Protein AF-A0A840QUV3-F1 (afdb_monomer_lite)

InterPro domains:
  IPR002502 N-acetylmuramoyl-L-alanine amidase domain [PF01510] (19-118)
  IPR002502 N-acetylmuramoyl-L-alanine amidase domain [cd06583] (21-118)
  IPR006619 Peptidoglycan recognition protein family domain, metazoa/bacteria [SM00701] (4-122)
  IPR015510 Peptidoglycan recognition protein [PTHR11022] (25-111)
  IPR036505 N-acetylmuramoyl-L-alanine amidase/PGRP domain superfamily [G3D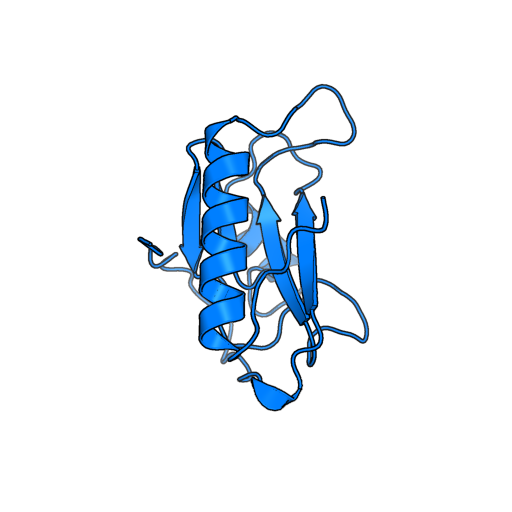SA:3.40.80.10] (6-124)
  IPR036505 N-ace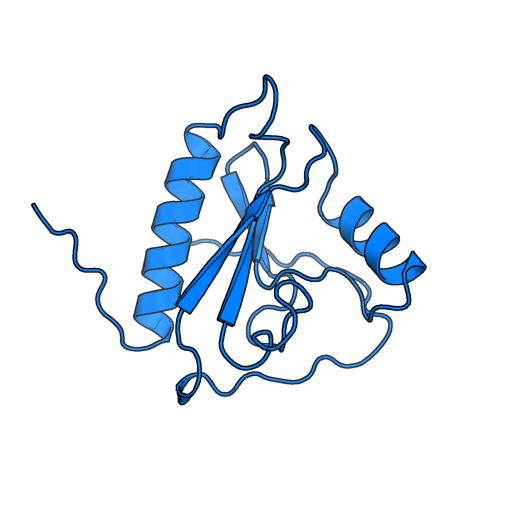tylmuramoyl-L-alanine amidase/PGRP domain superfamily [SSF55846] (13-117)

Structure (mmCIF, N/CA/C/O backbone):
data_AF-A0A840QUV3-F1
#
_entry.id   AF-A0A840QUV3-F1
#
loop_
_atom_site.group_PDB
_atom_site.id
_atom_site.type_symbol
_atom_site.label_atom_id
_atom_site.label_alt_id
_atom_site.label_comp_id
_atom_site.label_asym_id
_atom_site.label_entity_id
_atom_site.label_seq_id
_atom_site.pdbx_PDB_ins_code
_atom_site.Cartn_x
_atom_site.Cartn_y
_atom_site.Cartn_z
_atom_site.occupancy
_atom_site.B_iso_or_equiv
_atom_site.auth_seq_id
_atom_site.auth_comp_id
_atom_site.auth_asym_id
_atom_site.auth_atom_id
_atom_site.pdbx_PDB_model_num
ATOM 1 N N . MET A 1 1 ? -1.334 12.974 4.328 1.00 89.00 1 MET A N 1
ATOM 2 C CA . MET A 1 1 ? -0.350 12.456 3.356 1.00 89.00 1 MET A CA 1
ATOM 3 C C . MET A 1 1 ? -0.984 12.458 1.971 1.00 89.00 1 MET A C 1
ATOM 5 O O . MET A 1 1 ? -2.207 12.452 1.915 1.00 89.00 1 MET A O 1
ATOM 9 N N . ASP A 1 2 ? -0.192 12.477 0.901 1.00 93.88 2 ASP A N 1
ATOM 10 C CA . ASP A 1 2 ? -0.700 12.375 -0.476 1.00 93.88 2 ASP A CA 1
ATOM 11 C C . ASP A 1 2 ? -0.920 10.901 -0.851 1.00 93.88 2 ASP A C 1
ATOM 13 O O . ASP A 1 2 ? 0.013 10.102 -0.762 1.00 93.88 2 ASP A O 1
ATOM 17 N N . VAL A 1 3 ? -2.150 10.539 -1.222 1.00 96.69 3 VAL A N 1
ATOM 18 C CA . VAL A 1 3 ? -2.497 9.216 -1.762 1.00 96.69 3 VAL A CA 1
ATOM 19 C C . VAL A 1 3 ? -3.034 9.436 -3.168 1.00 96.69 3 VAL A C 1
ATOM 21 O O . VAL A 1 3 ? -4.075 10.063 -3.358 1.00 96.69 3 VAL A O 1
ATOM 24 N N . ARG A 1 4 ? -2.313 8.916 -4.157 1.00 97.75 4 ARG A N 1
ATOM 25 C CA . ARG A 1 4 ? -2.606 9.115 -5.575 1.00 97.75 4 ARG A CA 1
ATOM 26 C C . ARG A 1 4 ? -3.657 8.123 -6.054 1.00 97.75 4 ARG A C 1
ATOM 28 O O . ARG A 1 4 ? -3.638 6.957 -5.666 1.00 97.75 4 ARG A O 1
ATOM 35 N N . SER A 1 5 ? -4.530 8.550 -6.963 1.00 94.69 5 SER A N 1
ATOM 36 C CA . SER A 1 5 ? -5.364 7.605 -7.712 1.00 94.69 5 SER A CA 1
ATOM 37 C C . SER A 1 5 ? -4.475 6.718 -8.583 1.00 94.69 5 SER A C 1
ATOM 39 O O . SER A 1 5 ? -3.609 7.221 -9.298 1.00 94.69 5 SER A O 1
ATOM 41 N N . SER A 1 6 ? -4.709 5.407 -8.554 1.00 93.62 6 SER A N 1
ATOM 42 C CA . SER A 1 6 ? -4.024 4.461 -9.440 1.00 93.62 6 SER A CA 1
ATOM 43 C C . SER A 1 6 ? -4.605 4.418 -10.857 1.00 93.62 6 SER A C 1
ATOM 45 O O . SER A 1 6 ? -3.975 3.867 -11.752 1.00 93.62 6 SER A O 1
ATOM 47 N N . ASN A 1 7 ? -5.807 4.973 -11.075 1.00 94.94 7 ASN A N 1
ATOM 48 C CA . ASN A 1 7 ? -6.520 4.954 -12.363 1.00 94.94 7 ASN A CA 1
ATOM 49 C C . ASN A 1 7 ? -6.653 3.545 -12.989 1.00 94.94 7 ASN A C 1
ATOM 51 O O . ASN A 1 7 ? -6.723 3.397 -14.209 1.00 94.94 7 ASN A O 1
ATOM 55 N N . LEU A 1 8 ? -6.684 2.496 -12.157 1.00 97.19 8 LEU A N 1
ATOM 56 C CA . LEU A 1 8 ? -6.780 1.108 -12.608 1.00 97.19 8 LEU A CA 1
ATOM 57 C C . LEU A 1 8 ? -8.184 0.768 -13.126 1.00 97.19 8 LEU A C 1
ATOM 59 O O . LEU A 1 8 ? -9.195 1.097 -12.503 1.00 97.19 8 LEU A O 1
ATOM 63 N N . ASN A 1 9 ? -8.238 0.013 -14.224 1.00 97.12 9 ASN A N 1
ATOM 64 C CA . ASN A 1 9 ? -9.481 -0.441 -14.846 1.00 97.12 9 ASN A CA 1
ATOM 65 C C . ASN A 1 9 ? -9.920 -1.801 -14.286 1.00 97.12 9 ASN A C 1
ATOM 67 O O . ASN A 1 9 ? -9.493 -2.857 -14.750 1.00 97.12 9 ASN A O 1
ATOM 71 N N . TRP A 1 10 ? -10.786 -1.779 -13.276 1.00 97.50 10 TRP A N 1
ATOM 72 C CA . TRP A 1 10 ? -11.285 -2.981 -12.607 1.00 97.50 10 TRP A CA 1
ATOM 73 C C . TRP A 1 10 ? -12.237 -3.795 -13.494 1.00 97.50 10 TRP A C 1
ATOM 75 O O . TRP A 1 10 ? -13.116 -3.245 -14.152 1.00 97.50 10 TRP A O 1
ATOM 85 N N . ARG A 1 11 ? -12.131 -5.130 -13.449 1.00 96.69 11 ARG A N 1
ATOM 86 C CA . ARG A 1 11 ? -13.029 -6.048 -14.186 1.00 96.69 11 ARG A CA 1
ATOM 87 C C . ARG A 1 11 ? -14.485 -6.000 -13.698 1.00 96.69 11 ARG A C 1
ATOM 89 O O . ARG A 1 11 ? -15.380 -6.465 -14.394 1.00 96.69 11 ARG A O 1
ATOM 96 N N . GLY A 1 12 ? -14.728 -5.480 -12.500 1.00 95.00 12 GLY A N 1
ATOM 97 C CA . GLY A 1 12 ? -16.053 -5.391 -11.899 1.00 95.00 12 GLY A CA 1
ATOM 98 C C . GLY A 1 12 ? -16.036 -4.579 -10.609 1.00 95.00 12 GLY A C 1
ATOM 99 O O . GLY A 1 12 ? -15.001 -4.040 -10.215 1.00 95.00 12 GLY A O 1
ATOM 100 N N . SER A 1 13 ? -17.186 -4.504 -9.944 1.00 96.19 13 SER A N 1
ATOM 101 C CA . SER A 1 13 ? -17.337 -3.749 -8.701 1.00 96.19 13 SER A CA 1
ATOM 102 C C . SER A 1 13 ? -16.525 -4.354 -7.554 1.00 96.19 13 SER A C 1
ATOM 104 O O . SER A 1 13 ? -16.417 -5.574 -7.410 1.00 96.19 13 SER A O 1
ATOM 106 N N . LEU A 1 14 ? -15.976 -3.484 -6.709 1.00 96.81 14 LEU A N 1
ATOM 107 C CA . LEU A 1 14 ? -15.290 -3.869 -5.482 1.00 96.81 14 LEU A CA 1
ATOM 108 C C . LEU A 1 14 ? -16.271 -3.888 -4.305 1.00 96.81 14 LEU A C 1
ATOM 110 O O . LEU A 1 14 ? -17.173 -3.059 -4.218 1.00 96.81 14 LEU A O 1
ATOM 114 N N . THR A 1 15 ? -16.086 -4.823 -3.375 1.00 97.19 15 THR A N 1
ATOM 115 C CA . THR A 1 15 ? -16.931 -4.934 -2.177 1.00 97.19 15 THR A CA 1
ATOM 116 C C . THR A 1 15 ? -16.372 -4.063 -1.050 1.00 97.19 15 THR A C 1
ATOM 118 O O . THR A 1 15 ? -15.220 -4.274 -0.676 1.00 97.19 15 THR A O 1
ATOM 121 N N . PRO A 1 16 ? -17.130 -3.118 -0.467 1.00 97.81 16 PRO A N 1
ATOM 122 C CA . PRO A 1 16 ? -16.633 -2.272 0.619 1.00 97.81 16 PRO A CA 1
ATOM 123 C C . PRO A 1 16 ? -16.245 -3.064 1.876 1.00 97.81 16 PRO A C 1
ATOM 125 O O . PRO A 1 16 ? -16.855 -4.086 2.200 1.00 97.81 16 PRO A O 1
ATOM 128 N N . LEU A 1 17 ? -15.247 -2.575 2.615 1.00 96.88 17 LEU A N 1
ATOM 129 C CA . LEU A 1 17 ? -14.920 -3.062 3.955 1.00 96.88 17 LEU A CA 1
ATOM 130 C C . LEU A 1 17 ? -15.759 -2.354 5.015 1.00 96.88 17 LEU A C 1
ATOM 132 O O . LEU A 1 17 ? -16.004 -1.150 4.955 1.00 96.88 17 LEU A O 1
ATOM 136 N N . ASN A 1 18 ? -16.093 -3.089 6.073 1.00 95.88 18 ASN A N 1
ATOM 137 C CA . ASN A 1 18 ? -16.539 -2.475 7.313 1.00 95.88 18 ASN A CA 1
ATOM 138 C C . ASN A 1 18 ? -15.312 -2.102 8.155 1.00 95.88 18 ASN A C 1
ATOM 140 O O . ASN A 1 18 ? -14.675 -2.979 8.740 1.00 95.88 18 ASN A O 1
ATOM 144 N N . LYS A 1 19 ? -15.006 -0.802 8.253 1.00 94.12 19 LYS A N 1
ATOM 145 C CA . LYS A 1 19 ? -13.851 -0.288 9.012 1.00 94.12 19 LYS A CA 1
ATOM 146 C C . LYS A 1 19 ? -13.795 -0.782 10.464 1.00 94.12 19 LYS A C 1
ATOM 148 O O . LYS A 1 19 ? -12.705 -1.010 10.979 1.00 94.12 19 LYS A O 1
ATOM 153 N N . ARG A 1 20 ? -14.946 -1.028 11.106 1.00 93.56 20 ARG A N 1
ATOM 154 C CA . ARG A 1 20 ? -15.014 -1.550 12.486 1.00 93.56 20 ARG A CA 1
ATOM 155 C C . ARG A 1 20 ? -14.477 -2.978 12.615 1.00 93.56 20 ARG A C 1
ATOM 157 O O . ARG A 1 20 ? -14.018 -3.358 13.686 1.00 93.56 20 ARG A O 1
ATOM 164 N N . ASN A 1 21 ? -14.500 -3.750 11.529 1.00 94.69 21 ASN A N 1
ATOM 165 C CA . ASN A 1 21 ? -14.048 -5.141 11.500 1.00 94.69 21 ASN A CA 1
ATOM 166 C C . ASN A 1 21 ? -12.572 -5.282 11.105 1.00 94.69 21 ASN A C 1
ATOM 168 O O . ASN A 1 21 ? -12.051 -6.398 11.091 1.00 94.69 21 ASN A O 1
ATOM 172 N N . ILE A 1 22 ? -11.895 -4.183 10.760 1.00 95.50 22 ILE A N 1
ATOM 173 C CA . ILE A 1 22 ? -10.491 -4.220 10.350 1.00 95.50 22 ILE A CA 1
ATOM 174 C C . ILE A 1 22 ? -9.633 -4.479 11.587 1.00 95.50 22 ILE A C 1
ATOM 176 O O . ILE A 1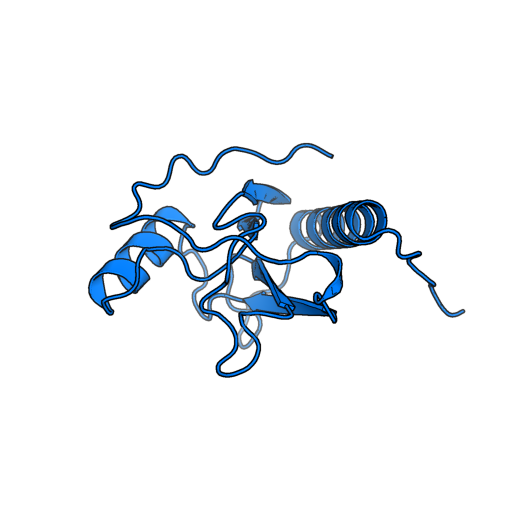 22 ? -9.648 -3.701 12.535 1.00 95.50 22 ILE A O 1
ATOM 180 N N . LYS A 1 23 ? -8.903 -5.594 11.578 1.00 93.56 23 LYS A N 1
ATOM 181 C CA . LYS A 1 23 ? -8.083 -6.105 12.683 1.00 93.56 23 LYS A CA 1
ATOM 182 C C . LYS A 1 23 ? -6.610 -5.732 12.556 1.00 93.56 23 LYS A C 1
ATOM 184 O O . LYS A 1 23 ? -5.928 -5.681 13.572 1.00 93.56 23 LYS A O 1
ATOM 189 N N . GLY A 1 24 ? -6.132 -5.455 11.345 1.00 93.31 24 GLY A N 1
ATOM 190 C CA . GLY A 1 24 ? -4.735 -5.103 11.115 1.00 93.31 24 GLY A CA 1
ATOM 191 C C . GLY A 1 24 ? -4.421 -4.743 9.667 1.00 93.31 24 GLY A C 1
ATOM 192 O O . GLY A 1 24 ? -5.290 -4.781 8.790 1.00 93.31 24 GLY A O 1
ATOM 193 N N . ILE A 1 25 ? -3.155 -4.404 9.446 1.00 96.12 25 ILE A N 1
ATOM 194 C CA . ILE A 1 25 ? -2.576 -4.081 8.143 1.00 96.12 25 ILE A CA 1
ATOM 195 C C . ILE A 1 25 ? -1.559 -5.177 7.814 1.00 96.12 25 ILE A C 1
ATOM 197 O O . ILE A 1 25 ? -0.723 -5.509 8.650 1.00 96.12 25 ILE A O 1
ATOM 201 N N . ALA A 1 26 ? -1.649 -5.756 6.621 1.00 97.06 26 ALA A N 1
ATOM 202 C CA . ALA A 1 26 ? -0.709 -6.756 6.129 1.00 97.06 26 ALA A CA 1
ATOM 203 C C . ALA A 1 26 ? 0.239 -6.102 5.117 1.00 97.06 26 ALA A C 1
ATOM 205 O O . ALA A 1 26 ? -0.224 -5.512 4.140 1.00 97.06 26 ALA A O 1
ATOM 206 N N . LEU A 1 27 ? 1.547 -6.214 5.347 1.00 96.62 27 LEU A N 1
ATOM 207 C CA . LEU A 1 27 ? 2.580 -5.692 4.452 1.00 96.62 27 LEU A CA 1
ATOM 208 C C . LEU A 1 27 ? 3.053 -6.810 3.517 1.00 96.62 27 LEU A C 1
ATOM 210 O O . LEU A 1 27 ? 3.294 -7.928 3.968 1.00 96.62 27 LEU A O 1
ATOM 214 N N . HIS A 1 28 ? 3.163 -6.512 2.224 1.00 96.00 28 HIS A N 1
ATOM 215 C CA . HIS A 1 28 ? 3.554 -7.459 1.176 1.00 96.00 28 HIS A CA 1
ATOM 216 C C . HIS A 1 28 ? 4.624 -6.840 0.282 1.00 96.00 28 HIS A C 1
ATOM 218 O O . HIS A 1 28 ? 4.581 -5.643 0.017 1.00 96.00 28 HIS A O 1
ATOM 224 N N . HIS A 1 29 ? 5.525 -7.656 -0.251 1.00 92.94 29 HIS A N 1
ATOM 225 C CA . HIS A 1 29 ? 6.383 -7.289 -1.381 1.00 92.94 29 HIS A CA 1
ATOM 226 C C . HIS A 1 29 ? 5.983 -8.120 -2.605 1.00 92.94 29 HIS A C 1
ATOM 228 O O . HIS A 1 29 ? 5.238 -9.094 -2.473 1.00 92.94 29 HIS A O 1
ATOM 234 N N . MET A 1 30 ? 6.421 -7.728 -3.800 1.00 88.69 30 MET A N 1
ATOM 235 C CA . MET A 1 30 ? 5.931 -8.340 -5.043 1.00 88.69 30 MET A CA 1
ATOM 236 C C . MET A 1 30 ? 6.618 -9.644 -5.425 1.00 88.69 30 MET A C 1
ATOM 238 O O . MET A 1 30 ? 6.164 -10.295 -6.366 1.00 88.69 30 MET A O 1
ATOM 242 N N . ALA A 1 31 ? 7.710 -9.996 -4.738 1.00 87.50 31 ALA A N 1
ATOM 243 C CA . ALA A 1 31 ? 8.652 -11.021 -5.191 1.00 87.50 31 ALA A CA 1
ATOM 244 C C . ALA A 1 31 ? 9.057 -10.805 -6.669 1.00 87.50 31 ALA A C 1
ATOM 246 O O . ALA A 1 31 ? 9.209 -11.745 -7.446 1.00 87.50 31 ALA A O 1
ATOM 247 N N . HIS A 1 32 ? 9.139 -9.529 -7.067 1.00 88.50 32 HIS A N 1
ATOM 248 C CA . HIS A 1 32 ? 9.571 -9.069 -8.379 1.00 88.50 32 HIS A CA 1
ATOM 249 C C . HIS A 1 32 ? 10.208 -7.687 -8.220 1.00 88.50 32 HIS A C 1
ATOM 251 O O . HIS A 1 32 ? 9.608 -6.790 -7.626 1.00 88.50 32 HIS A O 1
ATOM 257 N N . GLU A 1 33 ? 11.403 -7.505 -8.776 1.00 85.00 33 GLU A N 1
ATOM 258 C CA . GLU A 1 33 ? 12.254 -6.337 -8.513 1.00 85.00 33 GLU A CA 1
ATOM 259 C C . GLU A 1 33 ? 11.617 -5.012 -8.962 1.00 85.00 33 GLU A C 1
ATOM 261 O O . GLU A 1 33 ? 11.644 -4.021 -8.235 1.00 85.00 33 GLU A O 1
ATOM 266 N N . THR A 1 34 ? 11.005 -4.998 -10.150 1.00 88.44 34 THR A N 1
ATOM 267 C CA . THR A 1 34 ? 10.588 -3.749 -10.811 1.00 88.44 34 THR A CA 1
ATOM 268 C C . THR A 1 34 ? 9.113 -3.674 -11.199 1.00 88.44 34 THR A C 1
ATOM 270 O O . THR A 1 34 ? 8.699 -2.650 -11.735 1.00 88.44 34 THR A O 1
ATOM 273 N N . ALA A 1 35 ? 8.301 -4.697 -10.910 1.00 94.38 35 ALA A N 1
ATOM 274 C CA . ALA A 1 35 ? 6.936 -4.775 -11.433 1.00 94.38 35 ALA A CA 1
ATOM 275 C C . ALA A 1 35 ? 6.089 -3.591 -10.958 1.00 94.38 35 ALA A C 1
ATOM 277 O O . ALA A 1 35 ? 5.977 -3.353 -9.752 1.00 94.38 35 ALA A O 1
ATOM 278 N N . SER A 1 36 ? 5.486 -2.862 -11.896 1.00 96.25 36 SER A N 1
ATOM 279 C CA . SER A 1 36 ? 4.639 -1.714 -11.574 1.00 96.25 36 SER A CA 1
ATOM 280 C C . SER A 1 36 ? 3.266 -2.141 -11.040 1.00 96.25 36 SER A C 1
ATOM 282 O O . SER A 1 36 ? 2.842 -3.297 -11.163 1.00 96.25 36 SER A O 1
ATOM 284 N N . ILE A 1 37 ? 2.522 -1.187 -10.475 1.00 97.50 37 ILE A N 1
ATOM 285 C CA . ILE A 1 37 ? 1.147 -1.418 -10.018 1.00 97.50 37 ILE A CA 1
ATOM 286 C C . ILE A 1 37 ? 0.229 -1.878 -11.168 1.00 97.50 37 ILE A C 1
ATOM 288 O O . ILE A 1 37 ? -0.616 -2.754 -10.970 1.00 97.50 37 ILE A O 1
ATOM 292 N N . GLU A 1 38 ? 0.416 -1.349 -12.379 1.00 97.81 38 GLU A N 1
ATOM 293 C CA . GLU A 1 38 ? -0.332 -1.716 -13.586 1.00 97.81 38 GLU A CA 1
ATOM 294 C C . GLU A 1 38 ? 0.002 -3.136 -14.050 1.00 97.81 38 GLU A C 1
ATOM 296 O O . GLU A 1 38 ? -0.894 -3.899 -14.428 1.00 97.81 38 GLU A O 1
ATOM 301 N N . GLU A 1 39 ? 1.276 -3.528 -13.990 1.00 97.19 39 GLU A N 1
ATOM 302 C CA . GLU A 1 39 ? 1.709 -4.879 -14.351 1.00 97.19 39 GLU A CA 1
ATOM 303 C C . GLU A 1 39 ? 1.121 -5.916 -13.402 1.00 97.19 39 GLU A C 1
ATOM 305 O O . GLU A 1 39 ? 0.516 -6.897 -13.848 1.00 97.19 39 GLU A O 1
ATOM 310 N N . VAL A 1 40 ? 1.201 -5.656 -12.096 1.00 97.56 40 VAL A N 1
ATOM 311 C CA . VAL A 1 40 ? 0.619 -6.531 -11.075 1.00 97.56 40 VAL A CA 1
ATOM 312 C C . VAL A 1 40 ? -0.908 -6.547 -11.165 1.00 97.56 40 VAL A C 1
ATOM 314 O O . VAL A 1 40 ? -1.530 -7.600 -10.984 1.00 97.56 40 VAL A O 1
ATOM 317 N N . HIS A 1 41 ? -1.549 -5.422 -11.494 1.00 98.19 41 HIS A N 1
ATOM 318 C CA . HIS A 1 41 ? -2.985 -5.387 -11.772 1.00 98.19 41 HIS A CA 1
ATOM 319 C C . HIS A 1 41 ? -3.347 -6.311 -12.944 1.00 98.19 41 HIS A C 1
ATOM 321 O O . HIS A 1 41 ? -4.233 -7.158 -12.804 1.00 98.19 41 HIS A O 1
ATOM 327 N N . ARG A 1 42 ? -2.629 -6.210 -14.069 1.00 98.12 42 ARG A N 1
ATOM 328 C CA . ARG A 1 42 ? -2.820 -7.063 -15.254 1.00 98.12 42 ARG A CA 1
ATOM 329 C C . ARG A 1 42 ? -2.600 -8.542 -14.940 1.00 98.12 42 ARG A C 1
ATOM 331 O O . ARG A 1 42 ? -3.384 -9.381 -15.380 1.00 98.12 42 ARG A O 1
ATOM 338 N N . TRP A 1 43 ? -1.585 -8.887 -14.151 1.00 97.12 43 TRP A N 1
ATOM 339 C CA . TRP A 1 43 ? -1.365 -10.273 -13.726 1.00 97.12 43 TRP A CA 1
ATOM 340 C C . TRP A 1 43 ? -2.522 -10.807 -12.883 1.00 97.12 43 TRP A C 1
ATOM 342 O O . TRP A 1 43 ? -2.990 -11.921 -13.118 1.00 97.12 43 TRP A O 1
ATOM 352 N N . HIS A 1 44 ? -3.034 -10.015 -11.939 1.00 97.25 44 HIS A N 1
ATOM 353 C CA . HIS A 1 44 ? -4.195 -10.407 -11.141 1.00 97.25 44 HIS A CA 1
ATOM 354 C C . HIS A 1 44 ? -5.469 -10.542 -11.982 1.00 97.25 44 HIS A C 1
ATOM 356 O O . HIS A 1 44 ? -6.229 -11.491 -11.779 1.00 97.25 44 HIS A O 1
ATOM 362 N N . LEU A 1 45 ? -5.678 -9.674 -12.977 1.00 97.88 45 LEU A N 1
ATOM 363 C CA . LEU A 1 45 ? -6.740 -9.863 -13.966 1.00 97.88 45 LEU A CA 1
ATOM 364 C C . LEU A 1 45 ? -6.579 -11.207 -14.690 1.00 97.88 45 LEU A C 1
ATOM 366 O O . LEU A 1 45 ? -7.533 -11.985 -14.754 1.00 97.88 45 LEU A O 1
ATOM 370 N N . ASN A 1 46 ? -5.383 -11.535 -15.177 1.00 97.44 46 ASN A N 1
ATOM 371 C CA . ASN A 1 46 ? -5.127 -12.804 -15.871 1.00 97.44 46 ASN A CA 1
ATOM 372 C C . ASN A 1 46 ? -5.341 -14.035 -14.971 1.00 97.44 46 ASN A C 1
ATOM 374 O O . ASN A 1 46 ? -5.699 -15.098 -15.465 1.00 97.44 46 ASN A O 1
ATOM 378 N N . ARG A 1 47 ? -5.216 -13.884 -13.647 1.00 95.25 47 ARG A N 1
ATOM 379 C CA . ARG A 1 47 ? -5.546 -14.913 -12.640 1.00 95.25 47 ARG A CA 1
ATOM 380 C C . ARG A 1 47 ? -7.043 -15.018 -12.313 1.00 95.25 47 ARG A C 1
ATOM 382 O O . ARG A 1 47 ? -7.420 -15.733 -11.389 1.00 95.25 47 ARG A O 1
ATOM 389 N N . GLY A 1 48 ? -7.902 -14.291 -13.025 1.00 95.88 48 GLY A N 1
ATOM 390 C CA . GLY A 1 48 ? -9.351 -14.304 -12.808 1.00 95.88 48 GLY A CA 1
ATOM 391 C C . GLY A 1 48 ? -9.849 -13.320 -11.744 1.00 95.88 48 GLY A C 1
ATOM 392 O O . GLY A 1 48 ? -11.048 -13.259 -11.494 1.00 95.88 48 GLY A O 1
ATOM 393 N N . TRP A 1 49 ? -8.979 -12.510 -11.132 1.00 96.19 49 TRP A N 1
ATOM 394 C CA . TRP A 1 49 ? -9.391 -11.570 -10.083 1.00 96.19 49 TRP A CA 1
ATOM 395 C C . TRP A 1 49 ? -10.015 -10.304 -10.684 1.00 96.19 49 TRP A C 1
ATOM 397 O O . TRP A 1 49 ? -9.924 -10.052 -11.885 1.00 96.19 49 TRP A O 1
ATOM 407 N N . THR A 1 50 ? -10.624 -9.466 -9.844 1.00 96.75 50 THR A N 1
ATOM 408 C CA . THR A 1 50 ? -11.188 -8.167 -10.264 1.00 96.75 50 THR A CA 1
ATOM 409 C C . THR A 1 50 ? -10.117 -7.145 -10.678 1.00 96.75 50 THR A C 1
ATOM 411 O O . THR A 1 50 ? -10.437 -6.127 -11.281 1.00 96.75 50 THR A O 1
ATOM 414 N N . GLY A 1 51 ? -8.851 -7.408 -10.344 1.00 97.88 51 GLY A N 1
ATOM 415 C CA . GLY A 1 51 ? -7.706 -6.518 -10.524 1.00 97.88 51 GLY A CA 1
ATOM 416 C C . GLY A 1 51 ? -6.714 -6.673 -9.372 1.00 97.88 51 GLY A C 1
ATOM 417 O O . GLY A 1 51 ? -6.812 -7.637 -8.604 1.00 97.88 51 GLY A O 1
ATOM 418 N N . LEU A 1 52 ? -5.806 -5.700 -9.228 1.00 98.25 52 LEU A N 1
ATOM 419 C CA . LEU A 1 52 ? -4.805 -5.584 -8.155 1.00 98.25 52 LEU A CA 1
ATOM 420 C C . LEU A 1 52 ? -5.341 -6.065 -6.798 1.00 98.25 52 LEU A C 1
ATOM 422 O O . LEU A 1 52 ? -6.397 -5.616 -6.371 1.00 98.25 52 LEU A O 1
ATOM 426 N N . GLY A 1 53 ? -4.632 -6.965 -6.113 1.00 97.38 53 GLY A N 1
ATOM 427 C CA . GLY A 1 53 ? -5.086 -7.546 -4.842 1.00 97.38 53 GLY A CA 1
ATOM 428 C C . GLY A 1 53 ? -4.894 -6.667 -3.601 1.00 97.38 53 GLY A C 1
ATOM 429 O O . GLY A 1 53 ? -5.525 -6.932 -2.579 1.00 97.38 53 GLY A O 1
ATOM 430 N N . TYR A 1 54 ? -4.056 -5.634 -3.679 1.00 98.25 54 TYR A N 1
ATOM 431 C CA . TYR A 1 54 ? -3.698 -4.777 -2.548 1.00 98.25 54 TYR A CA 1
ATOM 432 C C . TYR A 1 54 ? -4.614 -3.555 -2.433 1.00 98.25 54 TYR A C 1
ATOM 434 O O . TYR A 1 54 ? -5.140 -3.040 -3.423 1.00 98.25 54 TYR A O 1
ATOM 442 N N . ASN A 1 55 ? -4.800 -3.085 -1.204 1.00 98.50 55 ASN A N 1
ATOM 443 C CA . ASN A 1 55 ? -5.569 -1.886 -0.890 1.00 98.50 55 ASN A CA 1
ATOM 444 C C . ASN A 1 55 ? -4.778 -0.624 -1.220 1.00 98.50 55 ASN A C 1
ATOM 446 O O . ASN A 1 55 ? -5.331 0.300 -1.809 1.00 98.50 55 ASN A O 1
ATOM 450 N N . PHE A 1 56 ? -3.489 -0.627 -0.896 1.00 98.62 56 PHE A N 1
ATOM 451 C CA . PHE A 1 56 ? -2.563 0.460 -1.190 1.00 98.62 56 PHE A CA 1
ATOM 452 C C . PHE A 1 56 ? -1.272 -0.097 -1.780 1.00 98.62 56 PHE A C 1
ATOM 454 O O . PHE A 1 56 ? -0.903 -1.245 -1.517 1.00 98.62 56 PHE A O 1
ATOM 461 N N . TRP A 1 57 ? -0.599 0.725 -2.574 1.00 98.50 57 TRP A N 1
ATOM 462 C CA . TRP A 1 57 ? 0.652 0.394 -3.241 1.00 98.50 57 TRP A CA 1
ATOM 463 C C . TRP A 1 57 ? 1.702 1.469 -2.987 1.00 98.50 57 TRP A C 1
ATOM 465 O O . TRP A 1 57 ? 1.360 2.650 -3.000 1.00 98.50 57 TRP A O 1
ATOM 475 N N . ILE A 1 58 ? 2.960 1.070 -2.802 1.00 98.38 58 ILE A N 1
ATOM 476 C CA . ILE A 1 58 ? 4.096 1.979 -2.625 1.00 98.38 58 ILE A CA 1
ATOM 477 C C . ILE A 1 58 ? 5.204 1.623 -3.624 1.00 98.38 58 ILE A C 1
ATOM 479 O O . ILE A 1 58 ? 5.761 0.521 -3.571 1.00 98.38 58 ILE A O 1
ATOM 483 N N . ASP A 1 59 ? 5.517 2.554 -4.528 1.00 97.31 59 ASP A N 1
ATOM 484 C CA . ASP A 1 59 ? 6.608 2.406 -5.506 1.00 97.31 59 ASP A CA 1
ATOM 485 C C . ASP A 1 59 ? 7.992 2.657 -4.880 1.00 97.31 59 ASP A C 1
ATOM 487 O O . ASP A 1 59 ? 8.108 3.004 -3.700 1.00 97.31 59 ASP A O 1
ATOM 491 N N . LYS A 1 60 ? 9.065 2.424 -5.641 1.00 95.88 60 LYS A N 1
ATOM 492 C CA . LYS A 1 60 ? 10.454 2.585 -5.168 1.00 95.88 60 LYS A CA 1
ATOM 493 C C . LYS A 1 60 ? 10.787 4.025 -4.766 1.00 95.88 60 LYS A C 1
ATOM 495 O O . LYS A 1 60 ? 11.611 4.234 -3.870 1.00 95.88 60 LYS A O 1
ATOM 500 N N . GLU A 1 61 ? 10.114 4.998 -5.365 1.00 96.94 61 GLU A N 1
ATOM 501 C CA . GLU A 1 61 ? 10.238 6.431 -5.101 1.00 96.94 61 GLU A CA 1
ATOM 502 C C . GLU A 1 61 ? 9.446 6.874 -3.857 1.00 96.94 61 GLU A C 1
ATOM 504 O O . GLU A 1 61 ? 9.607 8.002 -3.387 1.00 96.94 61 GLU A O 1
ATOM 509 N N . GLY A 1 62 ? 8.638 5.983 -3.272 1.00 97.69 62 GLY A N 1
ATOM 510 C CA . GLY A 1 62 ? 7.835 6.249 -2.079 1.00 97.69 62 GLY A CA 1
ATOM 511 C C . GLY A 1 62 ? 6.508 6.947 -2.374 1.00 97.69 62 GLY A C 1
ATOM 512 O O . GLY A 1 62 ? 5.872 7.466 -1.454 1.00 97.69 62 GLY A O 1
ATOM 513 N N . HIS A 1 63 ? 6.062 6.973 -3.628 1.00 98.31 63 HIS A N 1
ATOM 514 C CA . HIS A 1 63 ? 4.712 7.403 -3.950 1.00 98.31 63 HIS A CA 1
ATOM 515 C C . HIS A 1 63 ? 3.711 6.343 -3.513 1.00 98.31 63 HIS A C 1
ATOM 517 O O . HIS A 1 63 ? 3.903 5.144 -3.727 1.00 98.31 63 HIS A O 1
ATOM 523 N N . VAL A 1 64 ? 2.612 6.806 -2.926 1.00 98.62 64 VAL A N 1
ATOM 524 C CA . VAL A 1 64 ? 1.536 5.939 -2.461 1.00 98.62 64 VAL A CA 1
ATOM 525 C C . VAL A 1 64 ? 0.350 6.053 -3.398 1.00 98.62 64 VAL A C 1
ATOM 527 O O . VAL A 1 64 ? -0.143 7.153 -3.645 1.00 98.62 64 VAL A O 1
ATOM 530 N N . TYR A 1 65 ? -0.132 4.912 -3.878 1.00 98.56 65 TYR A N 1
ATOM 531 C CA . TYR A 1 65 ? -1.297 4.818 -4.747 1.00 98.56 65 TYR A CA 1
ATOM 532 C C . TYR A 1 65 ? -2.424 4.066 -4.046 1.00 98.56 65 TYR A C 1
ATOM 534 O O . TYR A 1 65 ? -2.212 3.031 -3.404 1.00 98.56 65 TYR A O 1
ATOM 542 N N . GLU A 1 66 ? -3.643 4.568 -4.202 1.00 98.38 66 GLU A N 1
ATOM 543 C CA . GLU A 1 66 ? -4.850 3.851 -3.823 1.00 98.38 66 GLU A CA 1
ATOM 544 C C . GLU A 1 66 ? -5.111 2.733 -4.836 1.00 98.38 66 GLU A C 1
ATOM 546 O O . GLU A 1 66 ? -5.406 2.979 -6.006 1.00 98.38 66 GLU A O 1
ATOM 551 N N . GLY A 1 67 ? -4.980 1.490 -4.375 1.00 98.00 67 GLY A N 1
ATOM 552 C CA . GLY A 1 67 ? -5.400 0.296 -5.095 1.00 98.00 67 GLY A CA 1
ATOM 553 C C . GLY A 1 67 ? -6.885 0.049 -4.855 1.00 98.00 67 GLY A C 1
ATOM 554 O O . GLY A 1 67 ? -7.740 0.811 -5.292 1.00 98.00 67 GLY A O 1
ATOM 555 N N . ARG A 1 68 ? -7.215 -1.016 -4.119 1.00 98.00 68 ARG A N 1
ATOM 556 C CA . ARG A 1 68 ? -8.606 -1.269 -3.697 1.00 98.00 68 ARG A CA 1
ATOM 557 C C . ARG A 1 68 ? -9.116 -0.290 -2.633 1.00 98.00 68 ARG A C 1
ATOM 559 O O . ARG A 1 68 ? -10.314 -0.290 -2.350 1.00 98.00 68 ARG A O 1
ATOM 566 N N . GLY A 1 69 ? -8.243 0.494 -2.000 1.00 97.56 69 GLY A N 1
ATOM 567 C CA . GLY A 1 69 ? -8.623 1.463 -0.972 1.00 97.56 69 GLY A CA 1
ATOM 568 C C . GLY A 1 69 ? -9.342 0.807 0.204 1.00 97.56 69 GLY A C 1
ATOM 569 O O . GLY A 1 69 ? -8.861 -0.170 0.773 1.00 97.56 69 GLY A O 1
ATOM 570 N N . TRP A 1 70 ? -10.535 1.292 0.547 1.00 97.19 70 TRP A N 1
ATOM 571 C CA . TRP A 1 70 ? -11.367 0.743 1.630 1.00 97.19 70 TRP A CA 1
ATOM 572 C C . TRP A 1 70 ? -12.292 -0.414 1.201 1.00 97.19 70 TRP A C 1
ATOM 574 O O . TRP A 1 70 ? -13.344 -0.623 1.804 1.00 97.19 70 TRP A O 1
ATOM 584 N N . HIS A 1 71 ? -11.909 -1.184 0.180 1.00 98.06 71 HIS A N 1
ATOM 585 C CA . HIS A 1 71 ? -12.635 -2.371 -0.291 1.00 98.06 71 HIS A CA 1
ATOM 586 C C . HIS A 1 71 ? -11.897 -3.675 0.039 1.00 98.06 71 HIS A C 1
ATOM 588 O O . HIS A 1 71 ? -10.714 -3.675 0.363 1.00 98.06 71 HIS A O 1
ATOM 594 N N . GLN A 1 72 ? -12.590 -4.812 -0.035 1.00 97.19 72 GLN A N 1
ATOM 595 C CA . GLN A 1 72 ? -12.023 -6.121 0.277 1.00 97.19 72 GLN A CA 1
ATOM 596 C C . GLN A 1 72 ? -10.836 -6.444 -0.634 1.00 97.19 72 GLN A C 1
ATOM 598 O O . GLN A 1 72 ? -10.945 -6.417 -1.867 1.00 97.19 72 GLN A O 1
ATOM 603 N N . GLY A 1 73 ? -9.713 -6.772 0.005 1.00 95.56 73 GLY A N 1
ATOM 604 C CA . GLY A 1 73 ? -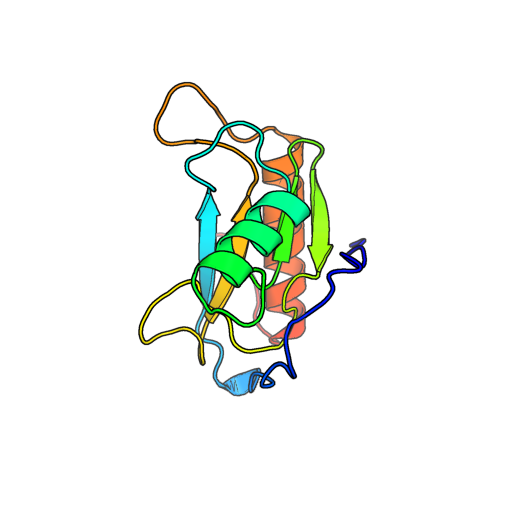8.478 -7.175 -0.648 1.00 95.56 73 GLY A CA 1
ATOM 605 C C . GLY A 1 73 ? -8.553 -8.548 -1.319 1.00 95.56 73 GLY A C 1
ATOM 606 O O . GLY A 1 73 ? -9.538 -9.279 -1.215 1.00 95.56 73 GLY A O 1
ATOM 607 N N . ALA A 1 74 ? -7.467 -8.926 -1.984 1.00 94.62 74 ALA A N 1
ATOM 608 C CA . ALA A 1 74 ? -7.210 -10.287 -2.449 1.00 94.62 74 ALA A CA 1
ATOM 609 C C . ALA A 1 74 ? -5.760 -10.691 -2.124 1.00 94.62 74 ALA A C 1
ATOM 611 O O . ALA A 1 74 ? -5.044 -11.199 -2.977 1.00 94.62 74 ALA A O 1
ATOM 612 N N . HIS A 1 75 ? -5.309 -10.412 -0.898 1.00 90.56 75 HIS A N 1
ATOM 613 C CA . HIS A 1 75 ? -3.899 -10.521 -0.499 1.00 90.56 75 HIS A CA 1
ATOM 614 C C . HIS A 1 75 ? -3.652 -11.522 0.641 1.00 90.56 75 HIS A C 1
ATOM 616 O O . HIS A 1 75 ? -2.553 -12.054 0.750 1.00 90.56 75 HIS A O 1
ATOM 622 N N . VAL A 1 76 ? -4.645 -11.816 1.491 1.00 92.00 76 VAL A N 1
ATOM 623 C CA . VAL A 1 76 ? -4.531 -12.830 2.556 1.00 92.00 76 VAL A CA 1
ATOM 624 C C . VAL A 1 76 ? -5.794 -13.692 2.567 1.00 92.00 76 VAL A C 1
ATOM 626 O O . VAL A 1 76 ? -6.881 -13.251 2.960 1.00 92.00 76 VAL A O 1
ATOM 629 N N . ARG A 1 77 ? -5.661 -14.953 2.139 1.00 90.38 77 ARG A N 1
ATOM 630 C CA . ARG A 1 77 ? -6.770 -15.920 2.112 1.00 90.38 77 ARG A CA 1
ATOM 631 C C . ARG A 1 77 ? -7.397 -16.038 3.507 1.00 90.38 77 ARG A C 1
ATOM 633 O O . ARG A 1 77 ? -6.692 -16.217 4.490 1.00 90.38 77 ARG A O 1
ATOM 640 N N . GLY A 1 78 ? -8.722 -15.910 3.587 1.00 92.62 78 GLY A N 1
ATOM 641 C CA . GLY A 1 78 ? -9.474 -15.968 4.850 1.00 92.62 78 GLY A CA 1
ATOM 642 C C . GLY A 1 78 ? -9.514 -14.664 5.662 1.00 92.62 78 GLY A C 1
ATOM 643 O O . GLY A 1 78 ? -10.347 -14.550 6.555 1.00 92.62 78 GLY A O 1
ATOM 644 N N . HIS A 1 79 ? -8.699 -13.654 5.329 1.00 93.88 79 HIS A N 1
ATOM 645 C CA . HIS A 1 79 ? -8.594 -12.408 6.109 1.00 93.88 79 HIS A CA 1
ATOM 646 C C . HIS A 1 79 ? -8.852 -11.123 5.307 1.00 93.88 79 HIS A C 1
ATOM 648 O O . HIS A 1 79 ? -8.851 -10.033 5.882 1.00 93.88 79 HIS A O 1
ATOM 654 N N . ASN A 1 80 ? -9.147 -11.230 4.009 1.00 95.25 80 ASN A N 1
ATOM 655 C CA . ASN A 1 80 ? -9.421 -10.091 3.118 1.00 95.25 80 ASN A CA 1
ATOM 656 C C . ASN A 1 80 ? -10.585 -9.179 3.565 1.00 95.25 80 ASN A C 1
ATOM 658 O O . ASN A 1 80 ? -10.670 -8.042 3.115 1.00 95.25 80 ASN A O 1
ATOM 662 N N . GLN A 1 81 ? -11.484 -9.660 4.433 1.00 95.75 81 GLN A N 1
ATOM 663 C CA . GLN A 1 81 ? -12.611 -8.884 4.978 1.00 95.75 81 GLN A CA 1
ATOM 664 C C . GLN A 1 81 ? -12.257 -8.103 6.254 1.00 95.75 81 GLN A C 1
ATOM 666 O O . GLN A 1 81 ? -13.040 -7.279 6.721 1.00 95.75 81 GLN A O 1
ATOM 671 N N . THR A 1 82 ? -11.099 -8.390 6.851 1.00 96.19 82 THR A N 1
ATOM 672 C CA . THR A 1 82 ? -10.686 -7.856 8.156 1.00 96.19 82 THR A CA 1
ATOM 673 C C . THR A 1 82 ? -9.284 -7.260 8.133 1.00 96.19 82 THR A C 1
ATOM 675 O O . THR A 1 82 ? -8.745 -6.946 9.188 1.00 96.19 82 THR A O 1
ATOM 678 N N . THR A 1 83 ? -8.650 -7.137 6.970 1.00 96.88 83 THR A N 1
ATOM 679 C CA . THR A 1 83 ? -7.287 -6.610 6.851 1.00 96.88 83 THR A CA 1
ATOM 680 C C . THR A 1 83 ? -7.180 -5.654 5.672 1.00 96.88 83 THR A C 1
ATOM 682 O O . THR A 1 83 ? -7.929 -5.775 4.706 1.00 96.88 83 THR A O 1
ATOM 685 N N . ILE A 1 84 ? -6.265 -4.693 5.787 1.00 98.25 84 ILE A N 1
ATOM 686 C CA . ILE A 1 84 ? -5.842 -3.809 4.697 1.00 98.25 84 ILE A CA 1
ATOM 687 C C . ILE A 1 84 ? -4.475 -4.294 4.217 1.00 98.25 84 ILE A C 1
ATOM 689 O O . ILE A 1 84 ? -3.555 -4.416 5.022 1.00 98.25 84 ILE A O 1
ATOM 693 N N . GLY A 1 85 ? -4.334 -4.587 2.929 1.00 98.12 85 GLY A N 1
ATOM 694 C CA . GLY A 1 85 ? -3.071 -4.999 2.321 1.00 98.12 85 GLY A CA 1
ATOM 695 C C . GLY A 1 85 ? -2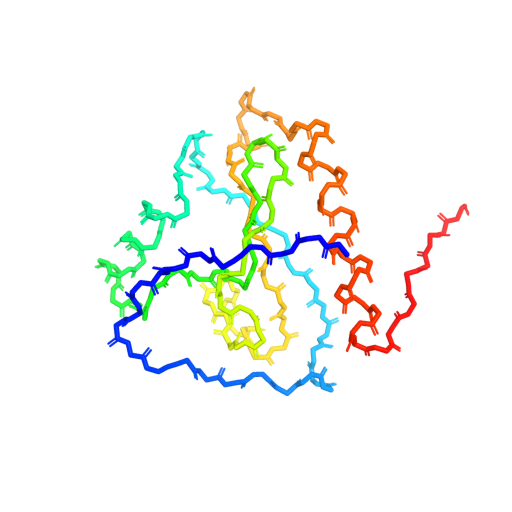.312 -3.822 1.718 1.00 98.12 85 GLY A C 1
ATOM 696 O O . GLY A 1 85 ? -2.848 -3.128 0.854 1.00 98.12 85 GLY A O 1
ATOM 697 N N . VAL A 1 86 ? -1.058 -3.634 2.120 1.00 98.44 86 VAL A N 1
ATOM 698 C CA . VAL A 1 86 ? -0.132 -2.665 1.516 1.00 98.44 86 VAL A CA 1
ATOM 699 C C . VAL A 1 86 ? 0.931 -3.433 0.737 1.00 98.44 86 VAL A C 1
ATOM 701 O O . VAL A 1 86 ? 1.660 -4.234 1.320 1.00 98.44 86 VAL A O 1
ATOM 704 N N . GLY A 1 87 ? 0.988 -3.219 -0.577 1.00 97.81 87 GLY A N 1
ATOM 705 C CA . GLY A 1 87 ? 2.005 -3.793 -1.456 1.00 97.81 87 GLY A CA 1
ATOM 706 C C . GLY A 1 87 ? 3.163 -2.823 -1.681 1.00 97.81 87 GLY A C 1
ATOM 707 O O . GLY A 1 87 ? 2.935 -1.662 -2.006 1.00 97.81 87 GLY A O 1
ATOM 708 N N . PHE A 1 88 ? 4.393 -3.302 -1.536 1.00 97.75 88 PHE A N 1
ATOM 709 C CA . PHE A 1 88 ? 5.615 -2.565 -1.845 1.00 97.75 88 PHE A CA 1
ATOM 710 C C . PHE A 1 88 ? 6.253 -3.129 -3.113 1.00 97.75 88 PHE A C 1
ATOM 712 O O . PHE A 1 88 ? 6.442 -4.342 -3.227 1.00 97.75 88 PHE A O 1
ATOM 719 N N . GLN A 1 89 ? 6.612 -2.254 -4.048 1.00 96.69 89 GLN A N 1
ATOM 720 C CA . GLN A 1 89 ? 7.379 -2.632 -5.233 1.00 96.69 89 GLN A CA 1
ATOM 721 C C . GLN A 1 89 ? 8.774 -3.134 -4.828 1.00 96.69 89 GLN A C 1
ATOM 723 O O . GLN A 1 89 ? 9.488 -2.444 -4.093 1.00 96.69 89 GLN A O 1
ATOM 728 N N . GLY A 1 90 ? 9.166 -4.313 -5.312 1.00 94.19 90 GLY A N 1
ATOM 729 C CA . GLY A 1 90 ? 10.473 -4.912 -5.038 1.00 94.19 90 GLY A CA 1
ATOM 730 C C . GLY A 1 90 ? 10.429 -6.375 -4.596 1.00 94.19 90 GLY A C 1
ATOM 731 O O . GLY A 1 90 ? 9.365 -6.955 -4.333 1.00 94.19 90 GLY A O 1
ATOM 732 N N . ASP A 1 91 ? 11.624 -6.959 -4.485 1.00 93.38 91 ASP A N 1
ATOM 733 C CA . ASP A 1 91 ? 11.852 -8.331 -4.019 1.00 93.38 91 ASP A CA 1
ATOM 734 C C . ASP A 1 91 ? 12.790 -8.401 -2.800 1.00 93.38 91 ASP A C 1
ATOM 736 O O . ASP A 1 91 ? 13.981 -8.683 -2.907 1.00 93.38 91 ASP A O 1
ATOM 740 N N . PHE A 1 92 ? 12.236 -8.199 -1.605 1.00 91.12 92 PHE A N 1
ATOM 741 C CA . PHE A 1 92 ? 13.017 -8.167 -0.362 1.00 91.12 92 PHE A CA 1
ATOM 742 C C . PHE A 1 92 ? 13.404 -9.550 0.187 1.00 91.12 92 PHE A C 1
ATOM 744 O O . PHE A 1 92 ? 13.887 -9.640 1.314 1.00 91.12 92 PHE A O 1
ATOM 751 N N . GLN A 1 93 ? 13.166 -10.631 -0.567 1.00 86.06 93 GLN A N 1
ATOM 752 C CA . GLN A 1 93 ? 13.673 -11.967 -0.230 1.00 86.06 93 GLN A CA 1
ATOM 753 C C . GLN A 1 93 ? 15.053 -12.246 -0.833 1.00 86.06 93 GLN A C 1
ATOM 755 O O . GLN A 1 93 ? 15.715 -13.190 -0.404 1.00 86.06 93 GLN A O 1
ATOM 760 N N . GLN A 1 94 ? 15.482 -11.449 -1.814 1.00 78.44 94 GLN A N 1
ATOM 761 C CA . GLN A 1 94 ? 16.763 -11.614 -2.496 1.00 78.44 94 GLN A CA 1
ATOM 762 C C . GLN A 1 94 ? 17.696 -10.429 -2.213 1.00 78.44 94 GLN A C 1
ATOM 764 O O . GLN A 1 94 ? 17.907 -10.076 -1.057 1.00 78.44 94 GLN A O 1
ATOM 769 N N . ASN A 1 95 ? 18.284 -9.826 -3.249 1.00 71.94 95 ASN A N 1
ATOM 770 C CA . ASN A 1 95 ? 19.296 -8.773 -3.111 1.00 71.94 95 ASN A CA 1
ATOM 771 C C . ASN A 1 95 ? 18.715 -7.351 -3.097 1.00 71.94 95 ASN A C 1
ATOM 773 O O . ASN A 1 95 ? 19.470 -6.380 -3.126 1.00 71.94 95 ASN A O 1
ATOM 777 N N . ASP A 1 96 ? 17.391 -7.208 -3.080 1.00 82.44 96 ASP A N 1
ATOM 778 C CA . ASP A 1 96 ? 16.726 -5.913 -3.089 1.00 82.44 96 ASP A CA 1
ATOM 779 C C . ASP A 1 96 ? 16.330 -5.495 -1.664 1.00 82.44 96 ASP A C 1
ATOM 781 O O . ASP A 1 96 ? 16.038 -6.310 -0.791 1.00 82.44 96 ASP A O 1
ATOM 785 N N . SER A 1 97 ? 16.342 -4.193 -1.406 1.00 90.38 97 SER A N 1
ATOM 786 C CA . SER A 1 97 ? 16.003 -3.611 -0.108 1.00 90.38 97 SER A CA 1
ATOM 787 C C . SER A 1 97 ? 14.954 -2.527 -0.285 1.00 90.38 97 SER A C 1
ATOM 789 O O . SER A 1 97 ? 14.874 -1.861 -1.322 1.00 90.38 97 SER A O 1
ATOM 791 N N . MET A 1 98 ? 14.140 -2.324 0.749 1.00 93.81 98 MET A N 1
ATOM 792 C CA . MET A 1 98 ? 13.241 -1.177 0.770 1.00 93.81 98 MET A CA 1
ATOM 793 C C . MET A 1 98 ? 14.062 0.108 0.704 1.00 93.81 98 MET A C 1
ATOM 795 O O . MET A 1 98 ? 14.990 0.306 1.492 1.00 93.81 98 MET A O 1
ATOM 799 N N . THR A 1 99 ? 13.706 1.009 -0.208 1.00 95.81 99 THR A N 1
ATOM 800 C CA . THR A 1 99 ? 14.343 2.326 -0.242 1.00 95.81 99 THR A CA 1
ATOM 801 C C . THR A 1 99 ? 13.962 3.111 1.014 1.00 95.81 99 THR A C 1
ATOM 803 O O . THR A 1 99 ? 12.895 2.916 1.604 1.00 95.81 99 THR A O 1
ATOM 806 N N . GLY A 1 100 ? 14.792 4.078 1.417 1.00 97.31 100 GLY A N 1
ATOM 807 C CA . GLY A 1 100 ? 14.422 4.977 2.515 1.00 97.31 100 GLY A CA 1
ATOM 808 C C . GLY A 1 100 ? 13.111 5.733 2.246 1.00 97.31 100 GLY A C 1
ATOM 809 O O . GLY A 1 100 ? 12.388 6.065 3.184 1.00 97.31 100 GLY A O 1
ATOM 810 N N . ALA A 1 101 ? 12.778 5.978 0.972 1.00 97.62 101 ALA A N 1
ATOM 811 C CA . ALA A 1 101 ? 11.509 6.579 0.579 1.00 97.62 101 ALA A CA 1
ATOM 812 C C . ALA A 1 101 ? 10.327 5.630 0.830 1.00 97.62 101 ALA A C 1
ATOM 814 O O . ALA A 1 101 ? 9.348 6.050 1.445 1.00 97.62 101 ALA A O 1
ATOM 815 N N . GLN A 1 102 ? 10.452 4.349 0.470 1.00 97.44 102 GLN A N 1
ATOM 816 C CA . GLN A 1 102 ? 9.449 3.320 0.760 1.00 97.44 102 GLN A CA 1
ATOM 817 C C . GLN A 1 102 ? 9.204 3.147 2.257 1.00 97.44 102 GLN A C 1
ATOM 819 O O . GLN A 1 102 ? 8.052 3.084 2.679 1.00 97.44 102 GLN A O 1
ATOM 824 N N . VAL A 1 103 ? 10.265 3.108 3.070 1.00 97.38 103 VAL A N 1
ATOM 825 C CA . VAL A 1 103 ? 10.138 2.975 4.531 1.00 97.38 103 VAL A CA 1
ATOM 826 C C . VAL A 1 103 ? 9.365 4.158 5.118 1.00 97.38 103 VAL A C 1
ATOM 828 O O . VAL A 1 103 ? 8.399 3.958 5.854 1.00 97.38 103 VAL A O 1
ATOM 831 N N . ARG A 1 104 ? 9.734 5.394 4.751 1.00 97.69 104 ARG A N 1
ATOM 832 C CA . ARG A 1 104 ? 9.037 6.604 5.224 1.00 97.69 104 ARG A CA 1
ATOM 833 C C . ARG A 1 104 ? 7.587 6.655 4.750 1.00 97.69 104 ARG A C 1
ATOM 835 O O . ARG A 1 104 ? 6.699 6.950 5.544 1.00 97.69 104 ARG A O 1
ATOM 842 N N . ALA A 1 105 ? 7.338 6.352 3.479 1.00 98.19 105 ALA A N 1
ATOM 843 C CA . ALA A 1 105 ? 5.992 6.325 2.917 1.00 98.19 105 ALA A CA 1
ATOM 844 C C . ALA A 1 105 ? 5.118 5.259 3.592 1.00 98.19 105 ALA A C 1
ATOM 846 O O . ALA A 1 105 ? 3.977 5.541 3.946 1.00 98.19 105 ALA A O 1
ATOM 847 N N . GLY A 1 106 ? 5.671 4.067 3.836 1.00 97.56 106 GLY A N 1
ATOM 848 C CA . GLY A 1 106 ? 5.001 2.979 4.542 1.00 97.56 106 GLY A CA 1
ATOM 849 C C . GLY A 1 106 ? 4.627 3.352 5.973 1.00 97.56 106 GLY A C 1
ATOM 850 O O . GLY A 1 106 ? 3.477 3.165 6.363 1.00 97.56 106 GLY A O 1
ATOM 851 N N . ALA A 1 107 ? 5.555 3.941 6.733 1.00 96.50 107 ALA A N 1
ATOM 852 C CA . ALA A 1 107 ? 5.287 4.411 8.092 1.00 96.50 107 ALA A CA 1
ATOM 853 C C . ALA A 1 107 ? 4.180 5.481 8.120 1.00 96.50 107 ALA A C 1
ATOM 855 O O . ALA A 1 107 ? 3.193 5.329 8.842 1.00 96.50 107 ALA A O 1
ATOM 856 N N . ASN A 1 108 ? 4.293 6.504 7.265 1.00 97.00 108 ASN A N 1
ATOM 857 C CA . ASN A 1 108 ? 3.301 7.577 7.156 1.00 97.00 108 ASN A CA 1
ATOM 858 C C . ASN A 1 108 ? 1.919 7.047 6.741 1.00 97.00 108 ASN A C 1
ATOM 860 O O . ASN A 1 108 ? 0.894 7.509 7.243 1.00 97.00 108 ASN A O 1
ATOM 864 N N . LEU A 1 109 ? 1.879 6.069 5.830 1.00 97.62 109 LEU A N 1
ATOM 865 C CA . LEU A 1 109 ? 0.636 5.431 5.409 1.00 97.62 109 LEU A CA 1
ATOM 866 C C . LEU A 1 109 ? 0.010 4.626 6.548 1.00 97.62 109 LEU A C 1
ATOM 868 O O . LEU A 1 109 ? -1.191 4.739 6.771 1.00 97.62 109 LEU A O 1
ATOM 872 N N . ILE A 1 110 ? 0.792 3.837 7.285 1.00 96.12 110 ILE A N 1
ATOM 873 C CA . ILE A 1 110 ? 0.291 3.053 8.423 1.00 96.12 110 ILE A CA 1
ATOM 874 C C . ILE A 1 110 ? -0.306 3.973 9.491 1.00 96.12 110 ILE A C 1
ATOM 876 O O . ILE A 1 110 ? -1.418 3.719 9.960 1.00 96.12 110 ILE A O 1
ATOM 880 N N . GLU A 1 111 ? 0.379 5.064 9.833 1.00 94.88 111 GLU A N 1
ATOM 881 C CA . GLU A 1 111 ? -0.133 6.068 10.770 1.00 94.88 111 GLU A CA 1
ATOM 882 C C . GLU A 1 111 ? -1.437 6.698 10.267 1.00 94.88 111 GLU A C 1
ATOM 884 O O . GLU A 1 111 ? -2.433 6.757 10.997 1.00 94.88 111 GLU A O 1
ATOM 889 N N . HIS A 1 112 ? -1.471 7.098 8.992 1.00 95.19 112 HIS A N 1
ATOM 890 C CA . HIS A 1 112 ? -2.669 7.648 8.368 1.00 95.19 112 HIS A CA 1
ATOM 891 C C . HIS A 1 112 ? -3.847 6.663 8.424 1.00 95.19 112 HIS A C 1
ATOM 893 O O . HIS A 1 112 ? -4.947 7.036 8.835 1.00 95.19 112 HIS A O 1
ATOM 899 N N . LEU A 1 113 ? -3.626 5.396 8.068 1.00 95.44 113 LEU A N 1
ATOM 900 C CA . LEU A 1 113 ? -4.659 4.360 8.086 1.00 95.44 113 LEU A CA 1
ATOM 901 C C . LEU A 1 113 ? -5.157 4.073 9.502 1.00 95.44 113 LEU A C 1
ATOM 903 O O . LEU A 1 113 ? -6.364 3.934 9.696 1.00 95.44 113 LEU A O 1
ATOM 907 N N . PHE A 1 114 ? -4.275 4.020 10.501 1.00 94.19 114 PHE A N 1
ATOM 908 C CA . PHE A 1 114 ? -4.699 3.8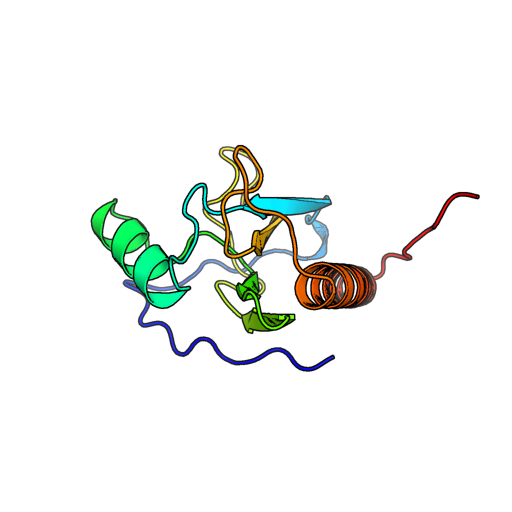28 11.886 1.00 94.19 114 PHE A CA 1
ATOM 909 C C . PHE A 1 114 ? -5.523 4.999 12.413 1.00 94.19 114 PHE A C 1
ATOM 911 O O . PHE A 1 114 ? -6.573 4.762 13.015 1.00 94.19 114 PHE A O 1
ATOM 918 N N . SER A 1 115 ? -5.137 6.236 12.095 1.00 92.88 115 SER A N 1
ATOM 919 C CA . SER A 1 115 ? -5.945 7.423 12.396 1.00 92.88 115 SER A CA 1
ATOM 920 C C . SER A 1 115 ? -7.354 7.314 11.794 1.00 92.88 115 SER A C 1
ATOM 922 O O . SER A 1 115 ? -8.351 7.490 12.494 1.00 92.88 115 SER A O 1
ATOM 924 N N . GLN A 1 116 ? -7.466 6.886 10.530 1.00 93.44 116 GLN A N 1
ATOM 925 C CA . GLN A 1 116 ? -8.755 6.655 9.856 1.00 93.44 116 GLN A CA 1
ATOM 926 C C . GLN A 1 116 ? -9.583 5.502 10.452 1.00 93.44 116 GLN A C 1
ATOM 928 O O . GLN A 1 116 ? -10.792 5.422 10.216 1.00 93.44 116 GLN A O 1
ATOM 933 N N . LEU A 1 117 ? -8.947 4.603 11.204 1.00 92.81 117 LEU A N 1
ATOM 934 C CA . LEU A 1 117 ? -9.588 3.515 11.944 1.00 92.81 117 LEU A CA 1
ATOM 935 C C . LEU A 1 117 ? -9.895 3.884 13.403 1.00 92.81 117 LEU A C 1
ATOM 937 O O . LEU A 1 117 ? -10.407 3.036 14.134 1.00 92.81 117 LEU A O 1
ATOM 941 N N . GLY A 1 118 ? -9.583 5.109 13.841 1.00 91.19 118 GLY A N 1
ATOM 942 C CA . GLY A 1 118 ? -9.721 5.530 15.238 1.00 91.19 118 GLY A CA 1
ATOM 943 C C . GLY A 1 118 ? -8.753 4.813 16.185 1.00 91.19 118 GLY A C 1
ATOM 944 O O . GLY A 1 118 ? -9.055 4.649 17.364 1.00 91.19 118 GLY A O 1
ATOM 945 N N . ARG A 1 119 ? -7.612 4.343 15.672 1.00 86.50 119 ARG A N 1
ATOM 946 C CA . ARG A 1 119 ? -6.572 3.624 16.420 1.00 86.50 119 ARG A CA 1
ATOM 947 C C . ARG A 1 119 ? -5.349 4.523 16.587 1.00 86.50 119 ARG A C 1
ATOM 949 O O . ARG A 1 119 ? -5.014 5.285 15.685 1.00 86.50 119 ARG A O 1
ATOM 956 N N . LYS A 1 120 ? -4.672 4.418 17.731 1.00 75.12 120 LYS A N 1
ATOM 957 C CA . LYS A 1 120 ? -3.380 5.077 17.955 1.00 75.12 120 LYS A CA 1
ATOM 958 C C . LYS A 1 120 ? -2.249 4.139 17.543 1.00 75.12 120 LYS A C 1
ATOM 960 O O . LYS A 1 120 ? -2.335 2.938 17.784 1.00 75.12 120 LYS A O 1
ATOM 965 N N . VAL A 1 121 ? -1.209 4.694 16.925 1.00 69.44 121 VAL A N 1
ATOM 966 C CA . VAL A 1 121 ? 0.076 4.005 16.780 1.00 69.44 121 VAL A CA 1
ATOM 967 C C . VAL A 1 121 ? 0.797 4.141 18.114 1.00 69.44 121 VAL A C 1
ATOM 969 O O . VAL A 1 121 ? 1.057 5.257 18.556 1.00 69.44 121 VAL A O 1
ATOM 972 N N . GLU A 1 122 ? 1.095 3.024 18.766 1.00 64.81 122 GLU A N 1
ATOM 973 C CA . GLU A 1 122 ? 1.930 3.006 19.966 1.00 64.81 122 GLU A CA 1
ATOM 974 C C . GLU A 1 122 ? 3.304 2.450 19.589 1.00 64.81 122 GLU A C 1
ATOM 976 O O . GLU A 1 122 ? 3.435 1.272 19.259 1.00 64.81 122 GLU A O 1
ATOM 981 N N . CYS A 1 123 ? 4.333 3.301 19.617 1.00 54.44 123 CYS A N 1
ATOM 982 C CA . CYS A 1 123 ? 5.719 2.844 19.600 1.00 54.44 123 CYS A CA 1
ATOM 983 C C . CYS A 1 123 ? 6.114 2.486 21.034 1.00 54.44 123 CYS A C 1
ATOM 985 O O . CYS A 1 123 ? 6.245 3.370 21.885 1.00 54.44 123 CYS A O 1
ATOM 987 N N . GLN A 1 124 ? 6.279 1.194 21.310 1.00 44.41 124 GLN A N 1
ATOM 988 C CA . GLN A 1 124 ? 6.865 0.745 22.570 1.00 44.41 124 GLN A CA 1
ATOM 989 C C . GLN A 1 124 ? 8.375 1.024 22.526 1.00 44.41 124 GLN A C 1
ATOM 991 O O . GLN A 1 124 ? 9.030 0.663 21.547 1.00 44.41 124 GLN A O 1
ATOM 996 N N . HIS A 1 125 ? 8.873 1.741 23.537 1.00 40.19 125 HIS A N 1
ATOM 997 C CA . HIS A 1 125 ? 10.292 2.051 23.744 1.00 40.19 125 HIS A CA 1
ATOM 998 C C . HIS A 1 125 ? 10.915 1.011 24.671 1.00 40.19 125 HIS A C 1
ATOM 1000 O O . HIS A 1 125 ? 10.201 0.587 25.610 1.00 40.19 125 HIS A O 1
#

Foldseek 3Di:
DDAAEPPDDFPDDFAAADLQLAPEEAEEEDLAAAQDQNNQQVVCVVVVHRGRQAQWEAELQLHIYGDVNRTFGPPDPPCSRHYHYYYYYHRPVPDDDRHPSNVVSVVVVRCVSCVVSVHHDDDDD

Radius of gyration: 14.06 Å; chains: 1; bounding box: 37×28×40 Å

pLDDT: mean 93.31, std 9.31, range [40.19, 98.62]

Organism: NCBI:txid1095777

Sequence (125 aa):
MDVRSSNLNWRGSLTPLNKRNIKGIALHHMAHETASIEEVHRWHLNRGWTGLGYNFWIDKEGHVYEGRGWHQGAHVRGHNQTTIGVGFQGDFQQNDSMTGAQVRAGANLIEHLFSQLGRKVECQH

Secondary structure (DSSP, 8-state):
---EE-----SSPPPBP-GGG--EEEEEE-SBSS--HHHHHHHHHHTTSSS---SEEE-TT--EEESSTTB--SSSTTTTTTEEEEEESB-TTTT----HHHHHHHHHHHHHHHHHTT-------